Protein AF-A0A7J0DI92-F1 (afdb_monomer_lite)

Foldseek 3Di:
DDQDDQNQGQQPPPDPLADPQNVVQQDWDADPVAADPPRRDGTDGNWDSLCSVVRNLLSVLQPDDAQAEHDPPVVSVVVSVVSRRPPRDDGNYDYDDDPPPPQDDPPVNPDDPPDPPVPD

Organism: NCBI:txid165716

pLDDT: mean 81.95, std 13.29, range [32.34, 95.25]

Radius of gyration: 21.95 Å; chains: 1; bounding box: 39×49×62 Å

InterPro domains:
  IPR053223 Probable Methyltransferase [PTHR44067] (15-118)

Secondary structure (DSSP, 8-state):
--SEETTEEPP-TTSTT--HHHHHHTS-EE-TT-S-TTT---EE-SS-GGGGGGHHHHHHHT---TTSBPP--HHHHHHHHHTT-PSPPPPSSBPP----TTPPPTTTTSPPP--STT--

Structure (mmCIF, N/CA/C/O backbone):
data_AF-A0A7J0DI92-F1
#
_entry.id   AF-A0A7J0DI92-F1
#
loop_
_atom_site.group_PDB
_atom_site.id
_atom_site.type_symbol
_atom_site.label_atom_id
_atom_site.label_alt_id
_atom_site.label_comp_id
_atom_site.label_asym_id
_atom_site.label_entity_id
_atom_site.label_seq_id
_atom_site.pdbx_PDB_ins_code
_atom_site.Cartn_x
_atom_site.Cartn_y
_atom_site.Cartn_z
_atom_site.occupancy
_atom_site.B_iso_or_equiv
_atom_site.auth_seq_id
_atom_site.auth_comp_id
_atom_site.auth_asym_id
_atom_site.auth_atom_id
_atom_site.pdbx_PDB_model_num
ATOM 1 N N . MET A 1 1 ? -3.535 -3.967 24.452 1.00 32.34 1 MET A N 1
ATOM 2 C CA . MET A 1 1 ? -2.849 -2.684 24.680 1.00 32.34 1 MET A CA 1
ATOM 3 C C . MET A 1 1 ? -3.685 -1.666 23.920 1.00 32.34 1 MET A C 1
ATOM 5 O O . MET A 1 1 ? -3.865 -1.881 22.735 1.00 32.34 1 MET A O 1
ATOM 9 N N . GLU A 1 2 ? -4.372 -0.804 24.679 1.00 39.88 2 GLU A N 1
ATOM 10 C CA . GLU A 1 2 ? -5.450 0.161 24.343 1.00 39.88 2 GLU A CA 1
ATOM 11 C C . GLU A 1 2 ? -6.426 -0.175 23.198 1.00 39.88 2 GLU A C 1
ATOM 13 O O . GLU A 1 2 ? -6.125 -0.054 22.018 1.00 39.88 2 GLU A O 1
ATOM 18 N N . LYS A 1 3 ? -7.641 -0.590 23.593 1.00 51.28 3 LYS A N 1
ATOM 19 C CA . LYS A 1 3 ? -8.752 -0.964 22.700 1.00 51.28 3 LYS A CA 1
ATOM 20 C C . LYS A 1 3 ? -9.684 0.197 22.336 1.00 51.28 3 LYS A C 1
ATOM 22 O O . LYS A 1 3 ? -10.513 0.031 21.455 1.00 51.28 3 LYS A O 1
ATOM 27 N N . GLU A 1 4 ? -9.555 1.347 22.988 1.00 51.31 4 GLU A N 1
ATOM 28 C CA . GLU A 1 4 ? -10.430 2.498 22.772 1.00 51.31 4 GLU A CA 1
ATOM 29 C C . GLU A 1 4 ? -9.623 3.780 22.967 1.00 51.31 4 GLU A C 1
ATOM 31 O O . GLU A 1 4 ? -9.361 4.203 24.091 1.00 51.31 4 GLU A O 1
ATOM 36 N N . LEU A 1 5 ? -9.238 4.422 21.866 1.00 52.72 5 LEU A N 1
ATOM 37 C CA . LEU A 1 5 ? -8.890 5.836 21.902 1.00 52.72 5 LEU A CA 1
ATOM 38 C C . LEU A 1 5 ? -10.196 6.606 21.708 1.00 52.72 5 LEU A C 1
ATOM 40 O O . LEU A 1 5 ? -10.654 6.811 20.586 1.00 52.72 5 LEU A O 1
ATOM 44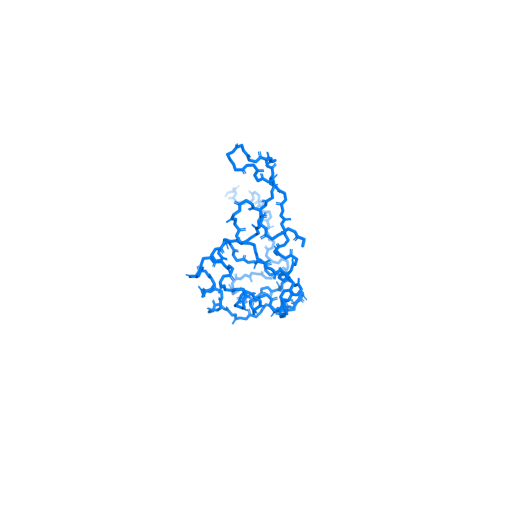 N N . LEU A 1 6 ? -10.815 6.990 22.827 1.00 51.12 6 LEU A N 1
ATOM 45 C CA . LEU A 1 6 ? -11.901 7.976 22.869 1.00 51.12 6 LEU A CA 1
ATOM 46 C C . LEU A 1 6 ? -13.139 7.616 22.017 1.00 51.12 6 LEU A C 1
ATOM 48 O O . LEU A 1 6 ? -13.746 8.487 21.400 1.00 51.12 6 LEU A O 1
ATOM 52 N N . GLY A 1 7 ? -13.530 6.336 22.002 1.00 50.31 7 GLY A N 1
ATOM 53 C CA . GLY A 1 7 ? -14.787 5.875 21.392 1.00 50.31 7 GLY A CA 1
ATOM 54 C C . GLY A 1 7 ? -14.729 5.555 19.896 1.00 50.31 7 GLY A C 1
ATOM 55 O O . GLY A 1 7 ? -15.760 5.241 19.305 1.00 50.31 7 GLY A O 1
ATOM 56 N N . PHE A 1 8 ? -13.546 5.598 19.280 1.00 54.25 8 PHE A N 1
ATOM 57 C CA . PHE A 1 8 ? -13.343 5.080 17.928 1.00 54.25 8 PHE A CA 1
ATOM 58 C C . PHE A 1 8 ? -12.780 3.657 17.996 1.00 54.25 8 PHE A C 1
ATOM 60 O O . PHE A 1 8 ? -11.693 3.441 18.536 1.00 54.25 8 PHE A O 1
ATOM 67 N N . GLU A 1 9 ? -13.516 2.687 17.443 1.00 59.00 9 GLU A N 1
ATOM 68 C CA . GLU A 1 9 ? -13.027 1.312 17.281 1.00 59.00 9 GLU A CA 1
ATOM 69 C C . GLU A 1 9 ? -11.790 1.314 16.367 1.00 59.00 9 GLU A C 1
ATOM 71 O O . GLU A 1 9 ? -11.836 1.780 15.226 1.0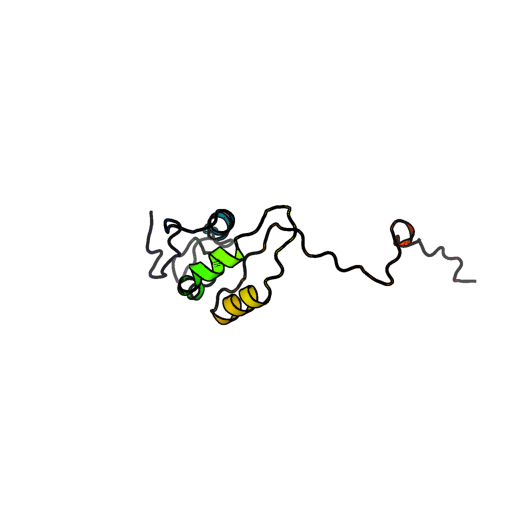0 59.00 9 GLU A O 1
ATOM 76 N N . SER A 1 10 ? -10.655 0.848 16.884 1.00 66.06 10 SER A N 1
ATOM 77 C CA . SER A 1 10 ? -9.425 0.682 16.113 1.00 66.06 10 SER A CA 1
ATOM 78 C C . SER A 1 10 ? -9.329 -0.744 15.570 1.00 66.06 10 SER A C 1
ATOM 8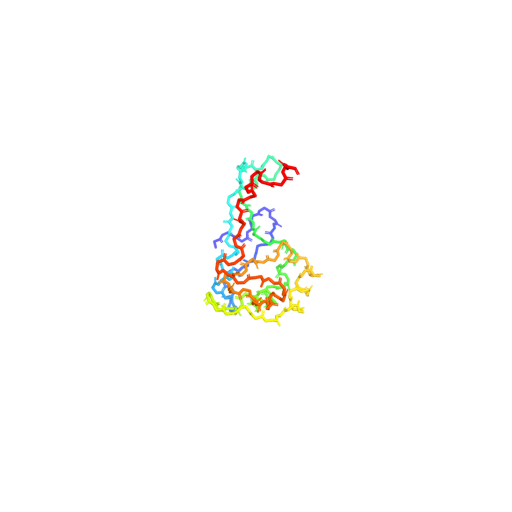0 O O . SER A 1 10 ? -9.850 -1.700 16.147 1.00 66.06 10 SER A O 1
ATOM 82 N N . ILE A 1 11 ? -8.652 -0.912 14.432 1.00 70.81 11 ILE A N 1
ATOM 83 C CA . ILE A 1 11 ? -8.456 -2.238 13.838 1.00 70.81 11 ILE A CA 1
ATOM 84 C C . ILE A 1 11 ? -7.560 -3.068 14.767 1.00 70.81 11 ILE A C 1
ATOM 86 O O . ILE A 1 11 ? -6.386 -2.750 14.951 1.00 70.81 11 ILE A O 1
ATOM 90 N N . ASP A 1 12 ? -8.091 -4.165 15.314 1.00 73.81 12 ASP A N 1
ATOM 91 C CA . ASP A 1 12 ? -7.315 -5.069 16.169 1.00 73.81 12 ASP A CA 1
ATOM 92 C C . ASP A 1 12 ? -6.237 -5.815 15.363 1.00 73.81 12 ASP A C 1
ATOM 94 O O . ASP A 1 12 ? -6.508 -6.788 14.652 1.00 73.81 12 ASP A O 1
ATOM 98 N N . LEU A 1 13 ? -4.987 -5.371 15.514 1.00 72.50 13 LEU A N 1
ATOM 99 C CA . LEU A 1 13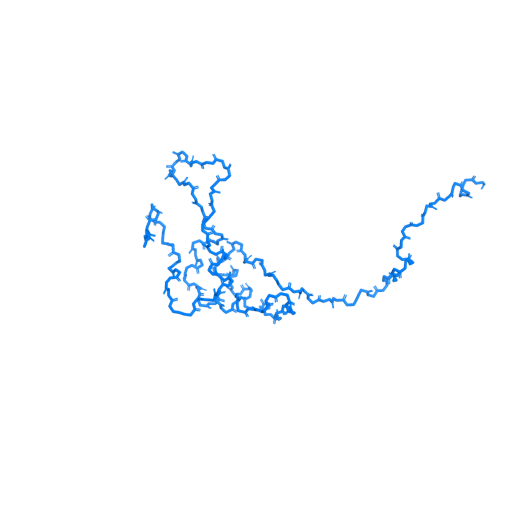 ? -3.798 -5.935 14.864 1.00 72.50 13 LEU A CA 1
ATOM 100 C C . LEU A 1 13 ? -3.422 -7.343 15.361 1.00 72.50 13 LEU A C 1
ATOM 102 O O . LEU A 1 13 ? -2.543 -7.991 14.778 1.00 72.50 13 LEU A O 1
ATOM 106 N N . SER A 1 14 ? -4.081 -7.820 16.420 1.00 73.75 14 SER A N 1
ATOM 107 C CA . SER A 1 14 ? -3.875 -9.147 17.012 1.00 73.75 14 SER A CA 1
ATOM 108 C C . SER A 1 14 ? -4.673 -10.241 16.297 1.00 73.75 14 SER A C 1
ATOM 110 O O . SER A 1 14 ? -4.465 -11.424 16.576 1.00 73.75 14 SER A O 1
ATOM 112 N N . ARG A 1 15 ? -5.585 -9.874 15.383 1.00 76.19 15 ARG A N 1
ATOM 113 C CA . ARG A 1 15 ? -6.411 -10.841 14.649 1.00 76.19 15 ARG A CA 1
ATOM 114 C C . ARG A 1 15 ? -5.532 -11.804 13.828 1.00 76.19 15 ARG A C 1
ATOM 116 O O . ARG A 1 15 ? -4.581 -11.367 13.166 1.00 76.19 15 ARG A O 1
ATOM 123 N N . PRO A 1 16 ? -5.844 -13.114 13.826 1.00 69.69 16 PRO A N 1
ATOM 124 C CA . PRO A 1 16 ? -5.194 -14.052 12.918 1.00 69.69 16 PRO A CA 1
ATOM 125 C C . PRO A 1 16 ? -5.518 -13.649 11.467 1.00 69.69 16 PRO A C 1
ATOM 127 O O . PRO A 1 16 ? -6.633 -13.221 11.192 1.00 69.69 16 PRO A O 1
ATOM 130 N N . ASN A 1 17 ? -4.551 -13.787 10.550 1.00 75.06 17 ASN A N 1
ATOM 131 C CA . ASN A 1 17 ? -4.599 -13.405 9.118 1.00 75.06 17 ASN A CA 1
ATOM 132 C C . ASN A 1 17 ? -4.214 -11.963 8.728 1.00 75.06 17 ASN A C 1
ATOM 134 O O . ASN A 1 17 ? -4.253 -11.638 7.541 1.00 75.06 17 ASN A O 1
ATOM 138 N N . ILE A 1 18 ? -3.751 -11.114 9.651 1.00 84.38 18 ILE A N 1
ATOM 139 C CA . ILE A 1 18 ? -3.227 -9.790 9.268 1.00 84.38 18 ILE A CA 1
ATOM 140 C C . ILE A 1 18 ? -1.797 -9.911 8.718 1.00 84.38 18 ILE A C 1
ATOM 142 O O . ILE A 1 18 ? -0.865 -10.304 9.428 1.00 84.38 18 ILE A O 1
ATOM 146 N N . VAL A 1 19 ? -1.622 -9.523 7.452 1.00 90.81 19 VAL A N 1
ATOM 147 C CA . VAL A 1 19 ? -0.328 -9.498 6.750 1.00 90.81 19 VAL A CA 1
ATOM 148 C C . VAL A 1 19 ? 0.625 -8.443 7.322 1.00 90.81 19 VAL A C 1
ATOM 150 O O . VAL A 1 19 ? 0.206 -7.388 7.793 1.00 90.81 19 VAL A O 1
ATOM 153 N N . ASN A 1 20 ? 1.935 -8.701 7.255 1.00 90.31 20 ASN A N 1
ATOM 154 C CA . ASN A 1 20 ? 2.945 -7.841 7.882 1.00 90.31 20 ASN A CA 1
ATOM 155 C C . ASN A 1 20 ? 2.946 -6.399 7.342 1.00 90.31 20 ASN A C 1
ATOM 157 O O . ASN A 1 20 ? 3.015 -5.452 8.118 1.00 90.31 20 ASN A O 1
ATOM 161 N N . GLU A 1 21 ? 2.812 -6.222 6.024 1.00 91.81 21 GLU A N 1
ATOM 162 C CA . GLU A 1 21 ? 2.742 -4.888 5.406 1.00 91.81 21 GLU A CA 1
ATOM 163 C C . GLU A 1 21 ? 1.524 -4.089 5.893 1.00 91.81 21 GLU A C 1
ATOM 165 O O . GLU A 1 21 ? 1.607 -2.872 6.041 1.00 91.81 21 GLU A O 1
ATOM 170 N N . LEU A 1 22 ? 0.412 -4.765 6.209 1.00 89.94 22 LEU A N 1
ATOM 171 C CA . LEU A 1 22 ? -0.764 -4.109 6.771 1.00 89.94 22 LEU A CA 1
ATOM 172 C C . LEU A 1 22 ? -0.526 -3.656 8.216 1.00 89.94 22 LEU A C 1
ATOM 174 O O . LEU A 1 22 ? -0.934 -2.557 8.572 1.00 89.94 22 LEU A O 1
ATOM 178 N N . LYS A 1 23 ? 0.170 -4.457 9.034 1.00 88.38 23 LYS A N 1
ATOM 179 C CA . LYS A 1 23 ? 0.516 -4.075 10.417 1.00 88.38 23 LYS A CA 1
ATOM 180 C C . LYS A 1 23 ? 1.367 -2.811 10.465 1.00 88.38 23 LYS A C 1
ATOM 182 O O . LYS A 1 23 ? 1.106 -1.941 11.284 1.00 88.38 23 LYS A O 1
ATOM 187 N N . ILE A 1 24 ? 2.355 -2.714 9.573 1.00 88.25 24 ILE A N 1
ATOM 188 C CA . ILE A 1 24 ? 3.222 -1.533 9.460 1.00 88.25 24 ILE A CA 1
ATOM 189 C C . ILE A 1 24 ? 2.396 -0.312 9.051 1.00 88.25 24 ILE A C 1
ATOM 191 O O . ILE A 1 24 ? 2.559 0.764 9.613 1.00 88.25 24 ILE A O 1
ATOM 195 N N . PHE A 1 25 ? 1.495 -0.478 8.083 1.00 88.12 25 PHE A N 1
ATOM 196 C CA . PHE A 1 25 ? 0.679 0.625 7.595 1.00 88.12 25 PHE A CA 1
ATOM 197 C C . PHE A 1 25 ? -0.348 1.122 8.622 1.00 88.12 25 PHE A C 1
ATOM 199 O O . PHE A 1 25 ? -0.561 2.321 8.737 1.00 88.12 25 PHE A O 1
ATOM 206 N N . LEU A 1 26 ? -0.986 0.216 9.366 1.00 84.56 26 LEU A N 1
ATOM 207 C CA . LEU A 1 26 ? -1.981 0.563 10.385 1.00 84.56 26 LEU A CA 1
ATOM 208 C C . LEU A 1 26 ? -1.369 1.086 11.690 1.00 84.56 26 LEU A C 1
ATOM 210 O O . LEU A 1 26 ? -2.109 1.379 12.625 1.00 84.56 26 LEU A O 1
ATOM 214 N N . GLN A 1 27 ? -0.043 1.192 11.776 1.00 83.62 27 GLN A N 1
ATOM 215 C CA . GLN A 1 27 ? 0.604 1.798 12.927 1.00 83.62 27 GLN A CA 1
ATOM 216 C C . GLN A 1 27 ? 0.137 3.252 13.073 1.00 83.62 27 GLN A C 1
ATOM 218 O O . GLN A 1 27 ? 0.160 4.029 12.118 1.00 83.62 27 GLN A O 1
ATOM 223 N N . ASN A 1 28 ? -0.293 3.626 14.276 1.00 82.25 28 ASN A N 1
ATOM 224 C CA . ASN A 1 28 ? -0.719 4.990 14.545 1.00 82.25 28 ASN A CA 1
ATOM 225 C C . ASN A 1 28 ? 0.456 5.959 14.405 1.00 82.25 28 ASN A C 1
ATOM 227 O O . ASN A 1 28 ? 1.582 5.674 14.824 1.00 82.25 28 ASN A O 1
ATOM 231 N N . HIS A 1 29 ? 0.171 7.121 13.829 1.00 83.31 29 HIS A N 1
ATOM 232 C CA . HIS A 1 29 ? 1.138 8.198 13.675 1.00 83.31 29 HIS A CA 1
ATOM 233 C C . HIS A 1 29 ? 0.739 9.369 14.566 1.00 83.31 29 HIS A C 1
ATOM 235 O O . HIS A 1 29 ? -0.443 9.692 14.689 1.00 83.31 29 HIS A O 1
ATOM 241 N N . GLN A 1 30 ? 1.731 10.018 15.175 1.00 87.62 30 GLN A N 1
ATOM 242 C CA . GLN A 1 30 ? 1.497 11.231 15.952 1.00 87.62 30 GLN A CA 1
ATOM 243 C C . GLN A 1 30 ? 0.984 12.349 15.048 1.00 87.62 30 GLN A C 1
ATOM 245 O O . GLN A 1 30 ? 1.429 12.504 13.906 1.00 87.62 30 GLN A O 1
ATOM 250 N N . LEU A 1 31 ? 0.056 13.144 15.572 1.00 86.31 31 LEU A N 1
ATOM 251 C CA . LEU A 1 31 ? -0.472 14.289 14.853 1.00 86.31 31 LEU A CA 1
ATOM 252 C C . LEU A 1 31 ? 0.631 15.341 14.659 1.00 86.31 31 LEU A C 1
ATOM 254 O O . LEU A 1 31 ? 1.294 15.718 15.628 1.00 86.31 31 LEU A O 1
ATOM 258 N N . PRO A 1 32 ? 0.804 15.876 13.437 1.00 87.00 32 PRO A N 1
ATOM 259 C CA . PRO A 1 32 ? 1.878 16.824 13.140 1.00 87.00 32 PRO A CA 1
ATOM 260 C C . PRO A 1 32 ? 1.748 18.144 13.912 1.00 87.00 32 PRO A C 1
ATOM 262 O O . PRO A 1 32 ? 2.741 18.835 14.112 1.00 87.00 32 PRO A O 1
ATOM 265 N N . LEU A 1 33 ? 0.535 18.491 14.351 1.00 89.12 33 LEU A N 1
ATOM 266 C CA . LEU A 1 33 ? 0.238 19.706 15.114 1.00 89.12 33 LEU A CA 1
ATOM 267 C C . LEU A 1 33 ? 0.110 19.451 16.627 1.00 89.12 33 LEU A C 1
ATOM 269 O O . LEU A 1 33 ? -0.249 20.360 17.372 1.00 89.12 33 LEU A O 1
ATOM 273 N N . GLY A 1 34 ? 0.405 18.235 17.095 1.00 87.31 34 GLY A N 1
ATOM 274 C CA . GLY A 1 34 ? 0.240 17.853 18.494 1.00 87.31 34 GLY A CA 1
ATOM 275 C C . GLY A 1 34 ? -1.208 17.528 18.867 1.00 87.31 34 GLY A C 1
ATOM 276 O O . GLY A 1 34 ? -1.997 17.079 18.039 1.00 87.31 34 GLY A O 1
ATOM 277 N N . ARG A 1 35 ? -1.536 17.695 20.152 1.00 87.81 35 ARG A N 1
ATOM 278 C CA . ARG A 1 35 ? -2.827 17.294 20.721 1.00 87.81 35 ARG A CA 1
ATOM 279 C C . ARG A 1 35 ? -3.962 18.171 20.195 1.00 87.81 35 ARG A C 1
ATOM 281 O O . ARG A 1 35 ? -3.905 19.391 20.329 1.00 87.81 35 ARG A O 1
ATOM 288 N N . ASP A 1 36 ? -5.009 17.543 19.676 1.00 84.38 36 ASP A N 1
ATOM 289 C CA . ASP A 1 36 ? -6.225 18.246 19.270 1.00 84.38 36 ASP A CA 1
ATOM 290 C C . ASP A 1 36 ? -6.959 18.843 20.484 1.00 84.38 36 ASP A C 1
ATOM 292 O O . ASP A 1 36 ? -7.079 18.199 21.529 1.00 84.38 36 ASP A O 1
ATOM 296 N N . SER A 1 37 ? -7.460 20.073 20.361 1.00 86.88 37 SER A N 1
ATOM 297 C CA . SER A 1 37 ? -8.105 20.795 21.468 1.00 86.88 37 SER A CA 1
ATOM 298 C C . SER A 1 37 ? -9.549 20.364 21.718 1.00 86.88 37 SER A C 1
ATOM 300 O O . SER A 1 37 ? -10.032 20.515 22.839 1.00 86.88 37 SER A O 1
ATOM 302 N N . GLN A 1 38 ? -10.230 19.833 20.699 1.00 84.94 38 GLN A N 1
ATOM 303 C CA . GLN A 1 38 ? -11.628 19.408 20.794 1.00 84.94 38 GLN A CA 1
ATOM 304 C C . GLN A 1 38 ? -11.732 17.992 21.358 1.00 84.94 38 GLN A C 1
ATOM 306 O O . GLN A 1 38 ? -12.477 17.741 22.304 1.00 84.94 38 GLN A O 1
ATOM 311 N N . ASN A 1 39 ? -10.949 17.078 20.793 1.00 80.25 39 ASN A N 1
ATOM 312 C CA . ASN A 1 39 ? -11.087 15.650 21.040 1.00 80.25 39 ASN A CA 1
ATOM 313 C C . ASN A 1 39 ? -9.981 15.148 21.975 1.00 80.25 39 ASN A C 1
ATOM 315 O O . ASN A 1 39 ? -10.090 14.067 22.539 1.00 80.25 39 ASN A O 1
ATOM 319 N N . GLY A 1 40 ? -8.886 15.896 22.132 1.00 83.06 40 GLY A N 1
ATOM 320 C CA . GLY A 1 40 ? -7.748 15.484 22.947 1.00 83.06 40 GLY A CA 1
ATOM 321 C C . GLY A 1 40 ? -6.879 14.387 22.327 1.00 83.06 40 GLY A C 1
ATOM 322 O O . GLY A 1 40 ? -5.967 13.928 23.016 1.00 83.06 40 GLY A O 1
ATOM 323 N N . ILE A 1 41 ? -7.139 13.983 21.075 1.00 81.25 41 ILE A N 1
ATOM 324 C CA . ILE A 1 41 ? -6.368 12.970 20.339 1.00 81.25 41 ILE A CA 1
ATOM 325 C C . ILE A 1 41 ? -4.946 13.462 20.055 1.00 81.25 41 ILE A C 1
ATOM 327 O O . ILE A 1 41 ? -4.727 14.638 19.766 1.00 81.25 41 ILE A O 1
ATOM 331 N N . THR A 1 42 ? -3.975 12.558 20.138 1.00 84.62 42 THR A N 1
ATOM 332 C CA . THR A 1 42 ? -2.552 12.831 19.857 1.00 84.62 42 THR A CA 1
ATOM 333 C C . THR A 1 42 ? -2.020 12.036 18.674 1.00 84.62 42 THR A C 1
ATOM 335 O O . THR A 1 42 ? -0.944 12.334 18.159 1.00 84.62 42 THR A O 1
ATOM 338 N N . GLU A 1 43 ? -2.764 11.026 18.242 1.00 84.06 43 GLU A N 1
ATOM 339 C CA . GLU A 1 43 ? -2.389 10.097 17.190 1.00 84.06 43 GLU A CA 1
ATOM 340 C C . GLU A 1 43 ? -3.591 9.782 16.300 1.00 84.06 43 GLU A C 1
ATOM 342 O O . GLU A 1 43 ? -4.742 9.897 16.728 1.00 84.06 43 GLU A O 1
ATOM 347 N N . MET A 1 44 ? -3.320 9.404 15.054 1.00 78.75 44 MET A N 1
ATOM 348 C CA . MET A 1 44 ? -4.350 9.023 14.096 1.00 78.75 44 MET A CA 1
ATOM 349 C C . MET A 1 44 ? -3.905 7.818 13.266 1.00 78.75 44 MET A C 1
ATOM 351 O O . MET A 1 44 ? -2.724 7.660 12.940 1.00 78.75 44 MET A O 1
ATOM 355 N N . GLY A 1 45 ? -4.872 6.959 12.942 1.00 78.94 45 GLY A N 1
ATOM 356 C CA . GLY A 1 45 ? -4.677 5.825 12.047 1.00 78.94 45 GLY A CA 1
ATOM 357 C C . GLY A 1 45 ? -4.582 6.258 10.583 1.00 78.94 45 GLY A C 1
ATOM 358 O O . GLY A 1 45 ? -5.075 7.315 10.190 1.00 78.94 45 GLY A O 1
ATOM 359 N N . SER A 1 46 ? -3.952 5.425 9.756 1.00 81.06 46 SER A N 1
ATOM 360 C CA . SER A 1 46 ? -3.695 5.733 8.341 1.00 81.06 46 SER A CA 1
ATOM 361 C C . SER A 1 46 ? -4.853 5.404 7.383 1.00 81.06 46 SER A C 1
ATOM 363 O O . SER A 1 46 ? -4.749 5.702 6.196 1.00 81.06 46 SER A O 1
ATOM 365 N N . VAL A 1 47 ? -5.950 4.812 7.873 1.00 84.00 47 VAL A N 1
ATOM 366 C CA . VAL A 1 47 ? -7.188 4.541 7.113 1.00 84.00 47 VAL A CA 1
ATOM 367 C C . VAL A 1 47 ? -8.408 5.123 7.815 1.00 84.00 47 VAL A C 1
ATOM 369 O O . VAL A 1 47 ? -8.427 5.260 9.038 1.00 84.00 47 VAL A O 1
ATOM 372 N N . GLY A 1 48 ? -9.458 5.403 7.040 1.00 81.06 48 GLY A N 1
ATOM 373 C CA . GLY A 1 48 ? -10.765 5.763 7.576 1.00 81.06 48 GLY A CA 1
ATOM 374 C C . GLY A 1 48 ? -11.381 4.671 8.462 1.00 81.06 48 GLY A C 1
ATOM 375 O O . GLY A 1 48 ? -11.238 3.475 8.205 1.00 81.06 48 GLY A O 1
ATOM 376 N N . HIS A 1 49 ? -12.132 5.099 9.480 1.00 80.81 49 HIS A N 1
ATOM 377 C CA . HIS A 1 49 ? -12.786 4.230 10.473 1.00 80.81 49 HIS A CA 1
ATOM 378 C C . HIS A 1 49 ? -13.723 3.186 9.846 1.00 80.81 49 HIS A C 1
ATOM 380 O O . HIS A 1 49 ? -13.724 2.020 10.227 1.00 80.81 49 HIS A O 1
ATOM 386 N N . SER A 1 50 ? -14.434 3.564 8.777 1.00 83.94 50 SER A N 1
ATOM 387 C CA . SER A 1 50 ? -15.320 2.654 8.031 1.00 83.94 50 SER A CA 1
ATOM 388 C C . SER A 1 50 ? -14.604 1.410 7.487 1.00 83.94 50 SER A C 1
ATOM 390 O O . SER A 1 50 ? -15.246 0.385 7.236 1.00 83.94 50 SER A O 1
ATOM 392 N N . CYS A 1 51 ? -13.276 1.465 7.350 1.00 86.50 51 CYS A N 1
ATOM 393 C CA . CYS A 1 51 ? -12.483 0.350 6.862 1.00 86.50 51 CYS A CA 1
ATOM 394 C C . CYS A 1 51 ? -12.392 -0.832 7.831 1.00 86.50 51 CYS A C 1
ATOM 396 O O . CYS A 1 51 ? -12.081 -1.944 7.402 1.00 86.50 51 CYS A O 1
ATOM 398 N N . GLU A 1 52 ? -12.706 -0.642 9.112 1.00 84.62 52 GLU A N 1
ATOM 399 C CA . GLU A 1 52 ? -12.654 -1.710 10.113 1.00 84.62 52 GLU A CA 1
ATOM 400 C C . GLU A 1 52 ? -13.523 -2.924 9.728 1.00 84.62 52 GLU A C 1
ATOM 402 O O . GLU A 1 52 ? -13.143 -4.083 9.915 1.00 84.62 52 GLU A O 1
ATOM 407 N N . LYS A 1 53 ? -14.658 -2.671 9.069 1.00 86.31 53 LYS A N 1
ATOM 408 C CA . LYS A 1 53 ? -15.572 -3.715 8.573 1.00 86.31 53 LYS A CA 1
ATOM 409 C C . LYS A 1 53 ? -15.056 -4.445 7.329 1.00 86.31 53 LYS A C 1
ATOM 411 O O . LYS A 1 53 ? -15.681 -5.396 6.871 1.00 86.31 53 LYS A O 1
ATOM 416 N N . SER A 1 54 ? -13.949 -3.983 6.752 1.00 90.00 54 SER A N 1
ATOM 417 C CA . SER A 1 54 ? -13.367 -4.484 5.501 1.00 90.00 54 SER A CA 1
ATOM 418 C C . SER A 1 54 ? -11.906 -4.921 5.668 1.00 90.00 54 SER A C 1
ATOM 420 O O . SER A 1 54 ? -11.171 -5.004 4.683 1.00 90.00 54 SER A O 1
ATOM 422 N N . VAL A 1 55 ? -11.482 -5.234 6.898 1.00 88.25 55 VAL A N 1
ATOM 423 C CA . VAL A 1 55 ? -10.098 -5.627 7.230 1.00 88.25 55 VAL A CA 1
ATOM 424 C C . VAL A 1 55 ? -9.634 -6.869 6.465 1.00 88.25 55 VAL A C 1
ATOM 426 O O . VAL A 1 55 ? -8.465 -6.944 6.092 1.00 88.25 55 VAL A O 1
ATOM 429 N N . ASP A 1 56 ? -10.527 -7.811 6.155 1.00 90.44 56 ASP A N 1
ATOM 430 C CA . ASP A 1 56 ? -10.183 -9.000 5.363 1.00 90.44 56 ASP A CA 1
ATOM 431 C C . ASP A 1 56 ? -9.800 -8.630 3.922 1.00 90.44 56 ASP A C 1
ATOM 433 O O . ASP A 1 56 ? -8.773 -9.070 3.402 1.00 90.44 56 ASP A O 1
ATOM 437 N N . LEU A 1 57 ? -10.587 -7.748 3.292 1.00 92.44 57 LEU A N 1
ATOM 438 C CA . LEU A 1 57 ? -10.300 -7.219 1.955 1.00 92.44 57 LEU A CA 1
ATOM 439 C C . LEU A 1 57 ? -9.024 -6.373 1.963 1.00 92.44 57 LEU A C 1
ATOM 441 O O . LEU A 1 57 ? -8.235 -6.435 1.022 1.00 92.44 57 LEU A O 1
ATOM 445 N N . LEU A 1 58 ? -8.802 -5.605 3.032 1.00 91.38 58 LEU A N 1
ATOM 446 C CA . LEU A 1 58 ? -7.599 -4.797 3.199 1.00 91.38 58 LEU A CA 1
ATOM 447 C C . LEU A 1 58 ? -6.357 -5.683 3.376 1.00 91.38 58 LEU A C 1
ATOM 449 O O . LEU A 1 58 ? -5.311 -5.402 2.794 1.00 91.38 58 LEU A O 1
ATOM 453 N N . SER A 1 59 ? -6.482 -6.788 4.114 1.00 91.94 59 SER A N 1
ATOM 454 C CA . SER A 1 59 ? -5.423 -7.791 4.280 1.00 91.94 59 SER A CA 1
ATOM 455 C C . SER A 1 59 ? -5.104 -8.480 2.958 1.00 91.94 59 SER A C 1
ATOM 457 O O . SER A 1 59 ? -3.931 -8.646 2.626 1.00 91.94 59 SER A O 1
ATOM 459 N N . GLN A 1 60 ? -6.125 -8.802 2.160 1.00 93.25 60 GLN A N 1
ATOM 460 C CA . GLN A 1 60 ? -5.941 -9.321 0.805 1.00 93.25 60 GLN A CA 1
ATOM 461 C C . GLN A 1 60 ? -5.237 -8.299 -0.100 1.00 93.25 60 GLN A C 1
ATOM 463 O O . GLN A 1 60 ? -4.305 -8.655 -0.816 1.00 93.25 60 GLN A O 1
ATOM 468 N N . TYR A 1 61 ? -5.626 -7.024 -0.026 1.00 94.00 61 TYR A N 1
ATOM 469 C CA . TYR A 1 61 ? -5.003 -5.946 -0.794 1.00 94.00 61 TYR A CA 1
ATOM 470 C C . TYR A 1 61 ? -3.550 -5.703 -0.363 1.00 94.00 61 TYR A C 1
ATOM 472 O O . TYR A 1 61 ? -2.700 -5.359 -1.179 1.00 94.00 61 TYR A O 1
ATOM 480 N N . MET A 1 62 ? -3.218 -5.898 0.907 1.00 93.62 62 MET A N 1
ATOM 481 C CA . MET A 1 62 ? -1.848 -5.739 1.401 1.00 93.62 62 MET A CA 1
ATOM 482 C C . MET A 1 62 ? -1.003 -7.011 1.288 1.00 93.62 62 MET A C 1
ATOM 484 O O . MET A 1 62 ? 0.163 -7.011 1.683 1.00 93.62 62 MET A O 1
ATOM 488 N N . ASN A 1 63 ? -1.545 -8.082 0.705 1.00 93.75 63 ASN A N 1
ATOM 489 C CA . ASN A 1 63 ? -0.808 -9.307 0.429 1.00 93.75 63 ASN A CA 1
ATOM 490 C C . ASN A 1 63 ? -0.039 -9.198 -0.899 1.00 93.75 63 ASN A C 1
ATOM 492 O O . ASN A 1 63 ? -0.466 -9.699 -1.939 1.00 93.75 63 ASN A O 1
ATOM 496 N N . TYR A 1 64 ? 1.103 -8.512 -0.869 1.00 93.62 64 TYR A N 1
ATOM 497 C CA . TYR A 1 64 ? 1.992 -8.359 -2.020 1.00 93.62 64 TYR A CA 1
ATOM 498 C C . TYR A 1 64 ? 3.454 -8.598 -1.631 1.00 93.62 64 TYR A C 1
ATOM 500 O O . TYR A 1 64 ? 3.836 -8.554 -0.461 1.00 93.62 64 TYR A O 1
ATOM 508 N N . ARG A 1 65 ? 4.307 -8.816 -2.637 1.00 94.56 65 ARG A N 1
ATOM 509 C CA . ARG A 1 65 ? 5.754 -8.935 -2.436 1.00 94.56 65 ARG A CA 1
ATOM 510 C C . ARG A 1 65 ? 6.423 -7.562 -2.513 1.00 94.56 65 ARG A C 1
ATOM 512 O O . ARG A 1 65 ? 6.378 -6.902 -3.552 1.00 94.56 65 ARG A O 1
ATOM 519 N N . VAL A 1 66 ? 7.088 -7.157 -1.434 1.00 94.62 66 VAL A N 1
ATOM 520 C CA . VAL A 1 66 ? 7.932 -5.950 -1.401 1.00 94.62 66 VAL A CA 1
ATOM 521 C C . VAL A 1 66 ? 9.040 -6.066 -2.448 1.00 94.62 66 VAL A C 1
ATOM 523 O O . VAL A 1 66 ? 9.639 -7.135 -2.591 1.00 94.62 66 VAL A O 1
ATOM 526 N N . ASN A 1 67 ? 9.305 -4.985 -3.188 1.00 94.00 67 ASN A N 1
ATOM 527 C CA . ASN A 1 67 ? 10.258 -4.964 -4.309 1.00 94.00 67 ASN A CA 1
ATOM 528 C C . ASN A 1 67 ? 9.962 -6.017 -5.403 1.00 94.00 67 ASN A C 1
ATOM 530 O O . ASN A 1 67 ? 10.845 -6.393 -6.170 1.00 94.00 67 ASN A O 1
ATOM 534 N N . GLY A 1 68 ? 8.732 -6.533 -5.465 1.00 93.19 68 GLY A N 1
ATOM 535 C CA . GLY A 1 68 ? 8.230 -7.350 -6.567 1.00 93.19 68 GLY A CA 1
ATOM 536 C C . GLY A 1 68 ? 7.304 -6.544 -7.481 1.00 93.19 68 GLY A C 1
ATOM 537 O O . GLY A 1 68 ? 7.030 -5.378 -7.194 1.00 93.19 68 GLY A O 1
ATOM 538 N N . PRO A 1 69 ? 6.793 -7.138 -8.570 1.00 93.12 69 PRO A N 1
ATOM 539 C CA . PRO A 1 69 ? 5.722 -6.524 -9.348 1.00 93.12 69 PRO A CA 1
ATOM 540 C C . PRO A 1 69 ? 4.451 -6.400 -8.498 1.00 93.12 69 PRO A C 1
ATOM 542 O O . PRO A 1 69 ? 4.099 -7.323 -7.758 1.00 93.12 69 PRO A O 1
ATOM 545 N N . CYS A 1 70 ? 3.759 -5.266 -8.599 1.00 93.06 70 CYS A N 1
ATOM 546 C CA . CYS A 1 70 ? 2.457 -5.111 -7.959 1.00 93.06 70 CYS A CA 1
ATOM 547 C C . CYS A 1 70 ? 1.418 -6.047 -8.603 1.00 93.06 70 CYS A C 1
ATOM 549 O O . CYS A 1 70 ? 1.378 -6.134 -9.834 1.00 93.06 70 CYS A O 1
ATOM 551 N N . PRO A 1 71 ? 0.560 -6.708 -7.803 1.00 93.50 71 PRO A N 1
ATOM 552 C CA . PRO A 1 71 ? -0.611 -7.408 -8.320 1.00 93.50 71 PRO A CA 1
ATOM 553 C C . PRO A 1 71 ? -1.524 -6.459 -9.108 1.00 93.50 71 PRO A C 1
ATOM 555 O O . PRO A 1 71 ? -1.621 -5.276 -8.782 1.00 93.50 71 PRO A O 1
ATOM 558 N N . ASP A 1 72 ? -2.191 -6.987 -10.133 1.00 90.75 72 ASP A N 1
ATOM 559 C CA . ASP A 1 72 ? -3.182 -6.254 -10.928 1.00 90.75 72 ASP A CA 1
ATOM 560 C C . ASP A 1 72 ? -4.588 -6.508 -10.366 1.00 90.75 72 ASP A C 1
ATOM 562 O O . ASP A 1 72 ? -5.363 -7.316 -10.874 1.00 90.75 72 ASP A O 1
ATOM 566 N N . ASP A 1 73 ? -4.880 -5.887 -9.226 1.00 92.62 73 ASP A N 1
ATOM 567 C CA . ASP A 1 73 ? -6.100 -6.095 -8.443 1.00 92.62 73 ASP A CA 1
ATOM 568 C C . ASP A 1 73 ? -6.908 -4.800 -8.274 1.00 92.62 73 ASP A C 1
ATOM 570 O O . ASP A 1 73 ? -7.443 -4.489 -7.205 1.00 92.62 73 ASP A O 1
ATOM 574 N N . TRP A 1 74 ? -7.069 -4.069 -9.382 1.00 90.25 74 TRP A N 1
ATOM 575 C CA . TRP A 1 74 ? -7.887 -2.852 -9.464 1.00 90.25 74 TRP A CA 1
ATOM 576 C C . TRP A 1 74 ? -9.294 -3.029 -8.871 1.00 90.25 74 TRP A C 1
ATOM 578 O O . TRP A 1 74 ? -9.782 -2.180 -8.125 1.00 90.25 74 TRP A O 1
ATOM 588 N N . SER A 1 75 ? -9.945 -4.165 -9.138 1.00 94.94 75 SER A N 1
ATOM 589 C CA . SER A 1 75 ? -11.288 -4.442 -8.615 1.00 94.94 75 SER A CA 1
ATOM 590 C C . SER A 1 75 ? -11.335 -4.535 -7.088 1.00 94.94 75 SER A C 1
ATOM 592 O O . SER A 1 75 ? -12.359 -4.214 -6.486 1.00 94.94 75 SER A O 1
ATOM 594 N N . LEU A 1 76 ? -10.250 -4.995 -6.454 1.00 95.19 76 LEU A N 1
ATOM 595 C CA . LEU A 1 76 ? -10.156 -5.069 -4.997 1.00 95.19 76 LEU A CA 1
ATOM 596 C C . LEU A 1 76 ? -9.969 -3.668 -4.407 1.00 95.19 76 LEU A C 1
ATOM 598 O O . LEU A 1 76 ? -10.675 -3.308 -3.465 1.00 95.19 76 LEU A O 1
ATOM 602 N N . ALA A 1 77 ? -9.103 -2.859 -5.025 1.00 93.81 77 ALA A N 1
ATOM 603 C CA . ALA A 1 77 ? -8.913 -1.452 -4.676 1.00 93.81 77 ALA A CA 1
ATOM 604 C C . ALA A 1 77 ? -10.238 -0.671 -4.731 1.00 93.81 77 ALA A C 1
ATOM 606 O O . ALA A 1 77 ? -10.615 -0.003 -3.770 1.00 93.81 77 ALA A O 1
ATOM 607 N N . GLN A 1 78 ? -10.998 -0.824 -5.819 1.00 94.81 78 GLN A N 1
ATOM 608 C CA . GLN A 1 78 ? -12.283 -0.148 -5.992 1.00 94.81 78 GLN A CA 1
ATOM 609 C C . GLN A 1 78 ? -13.309 -0.563 -4.926 1.00 94.81 78 GLN A C 1
ATOM 611 O O . GLN A 1 78 ? -14.019 0.287 -4.393 1.00 94.81 78 GLN A O 1
ATOM 616 N N . LYS A 1 79 ? -13.383 -1.855 -4.573 1.00 95.25 79 LYS A N 1
ATOM 617 C CA . LYS A 1 79 ? -14.267 -2.326 -3.491 1.00 95.25 79 LYS A CA 1
ATOM 618 C C . LYS A 1 79 ? -13.908 -1.694 -2.149 1.00 95.25 79 LYS A C 1
ATOM 620 O O . LYS A 1 79 ? -14.813 -1.325 -1.412 1.00 95.25 79 LYS A O 1
ATOM 625 N N . LEU A 1 80 ? -12.619 -1.568 -1.839 1.00 94.44 80 LEU A N 1
ATOM 626 C CA . LEU A 1 80 ? -12.154 -0.935 -0.604 1.00 94.44 80 LEU A CA 1
ATOM 627 C C . LEU A 1 80 ? -12.527 0.551 -0.558 1.00 94.44 80 LEU A C 1
ATOM 629 O O . LEU A 1 80 ? -13.069 1.007 0.448 1.00 94.44 80 LEU A O 1
ATOM 633 N N . ILE A 1 81 ? -12.325 1.280 -1.658 1.00 92.81 81 ILE A N 1
ATOM 634 C CA . ILE A 1 81 ? -12.734 2.689 -1.780 1.00 92.81 81 ILE A CA 1
ATOM 635 C C . ILE A 1 81 ? -14.241 2.841 -1.542 1.00 92.81 81 ILE A C 1
ATOM 637 O O . ILE A 1 81 ? -14.659 3.621 -0.691 1.00 92.81 81 ILE A O 1
ATOM 641 N N . LEU A 1 82 ? -15.065 2.020 -2.204 1.00 93.00 82 LEU A N 1
ATOM 642 C CA . LEU A 1 82 ? -16.525 2.032 -2.027 1.00 93.00 82 LEU A CA 1
ATOM 643 C C . LEU A 1 82 ? -16.977 1.670 -0.601 1.00 93.00 82 LEU A C 1
ATOM 645 O O . LEU A 1 82 ? -18.114 1.950 -0.229 1.00 93.00 82 LEU A O 1
ATOM 649 N N . ARG A 1 83 ? -16.112 1.036 0.197 1.00 92.31 83 ARG A N 1
ATOM 650 C CA . ARG A 1 83 ? -16.350 0.710 1.612 1.00 92.31 83 ARG A CA 1
ATOM 651 C C . ARG A 1 83 ? -15.777 1.755 2.576 1.00 92.31 83 ARG A C 1
ATOM 653 O O . ARG A 1 83 ? -15.800 1.526 3.781 1.00 92.31 83 ARG A O 1
ATOM 660 N N . GLY A 1 84 ? -15.282 2.886 2.071 1.00 89.25 84 GLY A N 1
ATOM 661 C CA . GLY A 1 84 ? -14.746 3.972 2.892 1.00 89.25 84 GLY A CA 1
ATOM 662 C C . GLY A 1 84 ? -13.345 3.706 3.449 1.00 89.25 84 GLY A C 1
ATOM 663 O O . GLY A 1 84 ? -12.972 4.299 4.456 1.00 89.25 84 GLY A O 1
ATOM 664 N N . CYS A 1 85 ? -12.561 2.827 2.815 1.00 89.19 85 CYS A N 1
ATOM 665 C CA . CYS A 1 85 ? -11.157 2.571 3.167 1.00 89.19 85 CYS A CA 1
ATOM 666 C C . CYS A 1 85 ? -10.176 3.595 2.572 1.00 89.19 85 CYS A C 1
ATOM 668 O O . CYS A 1 85 ? -9.041 3.246 2.251 1.00 89.19 85 CYS A O 1
ATOM 670 N N . GLU A 1 86 ? -10.600 4.843 2.379 1.00 87.62 86 GLU A N 1
ATOM 671 C CA . GLU A 1 86 ? -9.710 5.897 1.895 1.00 87.62 86 GLU A CA 1
ATOM 672 C C . GLU A 1 86 ? -8.948 6.555 3.063 1.00 87.62 86 GLU A C 1
ATOM 674 O O . GLU A 1 86 ? -9.514 6.721 4.147 1.00 87.62 86 GLU A O 1
ATOM 679 N N . PRO A 1 87 ? -7.671 6.936 2.870 1.00 87.94 87 PRO A N 1
ATOM 680 C CA . PRO A 1 87 ? -6.843 6.664 1.693 1.00 87.94 87 PRO A CA 1
ATOM 681 C C . PRO A 1 87 ? -6.370 5.199 1.638 1.00 87.94 87 PRO A C 1
ATOM 683 O O . PRO A 1 87 ? -6.063 4.587 2.660 1.00 87.94 87 PRO A O 1
ATOM 686 N N . LEU A 1 88 ? -6.263 4.640 0.426 1.00 90.31 88 LEU A N 1
ATOM 687 C CA . LEU A 1 88 ? -5.710 3.294 0.257 1.00 90.31 88 LEU A CA 1
ATOM 688 C C . LEU A 1 88 ? -4.211 3.258 0.595 1.00 90.31 88 LEU A C 1
ATOM 690 O O . LEU A 1 88 ? -3.472 4.178 0.224 1.00 90.31 88 LEU A O 1
ATOM 694 N N . PRO A 1 89 ? -3.722 2.165 1.210 1.00 90.00 89 PRO A N 1
ATOM 695 C CA . PRO A 1 89 ? -2.313 2.029 1.529 1.00 90.00 89 PRO A CA 1
ATOM 696 C C . PRO A 1 89 ? -1.442 2.013 0.273 1.00 90.00 89 PRO A C 1
ATOM 698 O O . PRO A 1 89 ? -1.656 1.240 -0.670 1.00 90.00 89 PRO A O 1
ATOM 701 N N . ARG A 1 90 ? -0.409 2.861 0.275 1.00 90.62 90 ARG A N 1
ATOM 702 C CA . ARG A 1 90 ? 0.609 2.872 -0.775 1.00 90.62 90 ARG A CA 1
ATOM 703 C C . ARG A 1 90 ? 1.470 1.619 -0.652 1.00 90.62 90 ARG A C 1
ATOM 705 O O . ARG A 1 90 ? 2.179 1.437 0.332 1.00 90.62 90 ARG A O 1
ATOM 712 N N . ARG A 1 91 ? 1.456 0.782 -1.687 1.00 94.12 91 ARG A N 1
ATOM 713 C CA . ARG A 1 91 ? 2.261 -0.441 -1.727 1.00 94.12 91 ARG A CA 1
ATOM 714 C C . ARG A 1 91 ? 3.720 -0.155 -2.085 1.00 94.12 91 ARG A C 1
ATOM 716 O O . ARG A 1 91 ? 4.014 0.690 -2.929 1.00 94.12 91 ARG A O 1
ATOM 723 N N . ARG A 1 92 ? 4.632 -0.928 -1.495 1.00 94.56 92 ARG A N 1
ATOM 724 C CA . ARG A 1 92 ? 6.091 -0.909 -1.726 1.00 94.56 92 ARG A CA 1
ATOM 725 C C . ARG A 1 92 ? 6.533 -1.887 -2.831 1.00 94.56 92 ARG A C 1
ATOM 727 O O . ARG A 1 92 ? 7.621 -2.458 -2.776 1.00 94.56 92 ARG A O 1
ATOM 734 N N . CYS A 1 93 ? 5.660 -2.136 -3.802 1.00 94.94 93 CYS A N 1
ATOM 735 C CA . CYS A 1 93 ? 5.930 -2.945 -4.990 1.00 94.94 93 CYS A CA 1
ATOM 736 C C . CYS A 1 93 ? 6.187 -2.047 -6.210 1.00 94.94 93 CYS A C 1
ATOM 738 O O . CYS A 1 93 ? 5.873 -0.855 -6.208 1.00 94.94 93 CYS A O 1
ATOM 740 N N . PHE A 1 94 ? 6.767 -2.615 -7.264 1.00 92.38 94 PHE A N 1
ATOM 741 C CA . PHE A 1 94 ? 6.993 -1.929 -8.527 1.00 92.38 94 PHE A CA 1
ATOM 742 C C . PHE A 1 94 ? 5.706 -1.899 -9.349 1.00 92.38 94 PHE A C 1
ATOM 744 O O . PHE A 1 94 ? 5.150 -2.943 -9.704 1.00 92.38 94 PHE A O 1
ATOM 751 N N . ALA A 1 95 ? 5.241 -0.689 -9.662 1.00 88.25 95 ALA A N 1
ATOM 752 C CA . ALA A 1 95 ? 4.135 -0.494 -10.585 1.00 88.25 95 ALA A CA 1
ATOM 753 C C . ALA A 1 95 ? 4.474 -1.089 -11.959 1.00 88.25 95 ALA A C 1
ATOM 755 O O . ALA A 1 95 ? 5.634 -1.097 -12.384 1.00 88.25 95 ALA A O 1
ATOM 756 N N . LYS A 1 96 ? 3.450 -1.572 -12.667 1.00 83.44 96 LYS A N 1
ATOM 757 C CA . LYS A 1 96 ? 3.607 -2.111 -14.018 1.00 83.44 96 LYS A CA 1
ATOM 758 C C . LYS A 1 96 ? 4.209 -1.039 -14.927 1.00 83.44 96 LYS A C 1
ATOM 760 O O . LYS A 1 96 ? 3.639 0.038 -15.095 1.00 83.44 96 LYS A O 1
ATOM 765 N N . ALA A 1 97 ? 5.360 -1.342 -15.520 1.00 79.44 97 ALA A N 1
ATOM 766 C CA . ALA A 1 97 ? 5.954 -0.478 -16.524 1.00 79.44 97 ALA A CA 1
ATOM 767 C C . ALA A 1 97 ? 5.095 -0.547 -17.792 1.00 79.44 97 ALA A C 1
ATOM 769 O O . ALA A 1 97 ? 5.011 -1.588 -18.442 1.00 79.44 97 ALA A O 1
ATOM 770 N N . ILE A 1 98 ? 4.433 0.556 -18.131 1.00 78.12 98 ILE A N 1
ATOM 771 C CA . ILE A 1 98 ? 3.756 0.693 -19.419 1.00 78.12 98 ILE A CA 1
ATOM 772 C C . ILE A 1 98 ? 4.835 1.077 -20.439 1.00 78.12 98 ILE A C 1
ATOM 774 O O . ILE A 1 98 ? 5.540 2.065 -20.198 1.00 78.12 98 ILE A O 1
ATOM 778 N N . PRO A 1 99 ? 5.007 0.330 -21.548 1.00 78.25 99 PRO A N 1
ATOM 779 C CA . PRO A 1 99 ? 5.941 0.720 -22.594 1.00 78.25 99 PRO A CA 1
ATOM 780 C C . PRO A 1 99 ? 5.524 2.092 -23.126 1.00 78.25 99 PRO A C 1
ATOM 782 O O . PRO A 1 99 ? 4.447 2.258 -23.697 1.00 78.25 99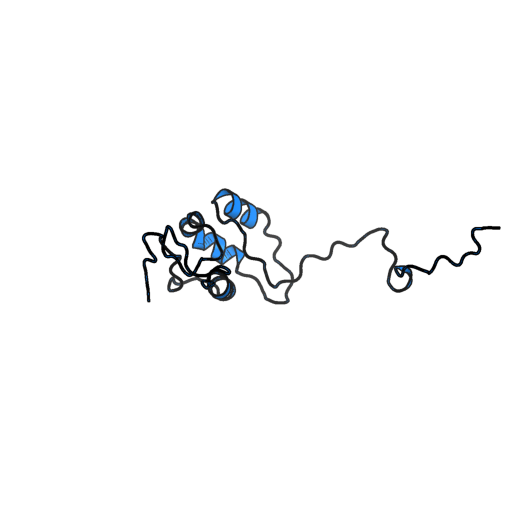 PRO A O 1
ATOM 785 N N . LYS A 1 100 ? 6.360 3.101 -22.879 1.00 75.25 100 LYS A N 1
ATOM 786 C CA . LYS A 1 100 ? 6.088 4.475 -23.295 1.00 75.25 100 LYS A CA 1
ATOM 787 C C . LYS A 1 100 ? 6.427 4.606 -24.778 1.00 75.25 100 LYS A C 1
ATOM 789 O O . LYS A 1 100 ? 7.569 4.875 -25.140 1.00 75.25 100 LYS A O 1
ATOM 794 N N . VAL A 1 101 ? 5.439 4.355 -25.633 1.00 79.81 101 VAL A N 1
ATOM 795 C CA . VAL A 1 101 ? 5.567 4.550 -27.082 1.00 79.81 101 VAL A CA 1
ATOM 796 C C . VAL A 1 101 ? 5.805 6.032 -27.388 1.00 79.81 101 VAL A C 1
ATOM 798 O O . VAL A 1 101 ? 5.177 6.903 -26.792 1.00 79.81 101 VAL A O 1
ATOM 801 N N . GLY A 1 102 ? 6.751 6.324 -28.281 1.00 77.88 102 GLY A N 1
ATOM 802 C CA . GLY A 1 102 ? 7.086 7.699 -28.672 1.00 77.88 102 GLY A CA 1
ATOM 803 C C . GLY A 1 102 ? 8.027 8.449 -27.722 1.00 77.88 102 GLY A C 1
ATOM 804 O O . GLY A 1 102 ? 8.334 9.608 -27.987 1.00 77.88 102 GLY A O 1
ATOM 805 N N . LEU A 1 103 ? 8.524 7.817 -26.651 1.00 81.06 103 LEU A N 1
ATOM 806 C CA . LEU A 1 103 ? 9.643 8.378 -25.895 1.00 81.06 103 LEU A CA 1
ATOM 807 C C . LEU A 1 103 ? 10.977 7.911 -26.470 1.00 81.06 103 LEU A C 1
ATOM 809 O O . LEU A 1 103 ? 11.198 6.722 -26.689 1.00 81.06 103 LEU A O 1
ATOM 813 N N . TYR A 1 104 ? 11.887 8.861 -26.658 1.00 83.44 104 TYR A N 1
ATOM 814 C CA . TYR A 1 104 ? 13.274 8.563 -26.979 1.00 83.44 104 TYR A CA 1
ATOM 815 C C . TYR A 1 104 ? 13.943 7.839 -25.803 1.00 83.44 104 TYR A C 1
ATOM 817 O O . TYR A 1 104 ? 13.647 8.119 -24.640 1.00 83.44 104 TYR A O 1
ATOM 825 N N . SER A 1 105 ? 14.842 6.896 -26.086 1.00 83.56 105 SER A N 1
ATOM 826 C CA . SER A 1 105 ? 15.648 6.248 -25.050 1.00 83.56 105 SER A CA 1
ATOM 827 C C . SER A 1 105 ? 16.718 7.204 -24.525 1.00 83.56 105 SER A C 1
ATOM 829 O O . SER A 1 105 ? 17.185 8.090 -25.244 1.00 83.56 105 SER A O 1
ATOM 831 N N . PHE A 1 106 ? 17.169 7.008 -23.286 1.00 79.06 106 PHE A N 1
ATOM 832 C CA . PHE A 1 106 ? 18.394 7.657 -22.821 1.00 79.06 106 PHE A CA 1
ATOM 833 C C . PHE A 1 106 ? 19.576 7.227 -23.718 1.00 79.06 106 PHE A C 1
ATOM 835 O O . PHE A 1 106 ? 19.647 6.046 -24.072 1.00 79.06 106 PHE A O 1
ATOM 842 N N . PRO A 1 107 ? 20.492 8.133 -24.114 1.00 87.94 107 PRO A N 1
ATOM 843 C CA . PRO A 1 107 ? 20.590 9.552 -23.747 1.00 87.94 107 PRO A CA 1
ATOM 844 C C . PRO A 1 107 ? 19.861 10.515 -24.702 1.00 87.94 107 PRO A C 1
ATOM 846 O O . PRO A 1 107 ? 19.897 11.721 -24.492 1.00 87.94 107 PRO A O 1
ATOM 849 N N . ILE A 1 108 ? 19.199 10.022 -25.752 1.00 83.81 108 ILE A N 1
ATOM 850 C CA . ILE A 1 108 ? 18.504 10.851 -26.758 1.00 83.81 108 ILE A CA 1
ATOM 851 C C . ILE A 1 108 ? 17.328 11.619 -26.133 1.00 83.81 108 ILE A C 1
ATOM 853 O O . ILE A 1 108 ? 16.996 12.712 -26.579 1.00 83.81 108 ILE A O 1
ATOM 857 N N . SER A 1 109 ? 16.745 11.082 -25.059 1.00 84.38 109 SER A N 1
ATOM 858 C CA . SER A 1 109 ? 15.734 11.758 -24.239 1.00 84.38 109 SER A CA 1
ATOM 859 C C . SER A 1 109 ? 16.242 12.977 -23.462 1.00 84.38 109 SER A C 1
ATOM 861 O O . SER A 1 109 ? 15.443 13.632 -22.795 1.00 84.38 109 SER A O 1
ATOM 863 N N . LEU A 1 110 ? 17.551 13.251 -23.456 1.00 86.94 110 LEU A N 1
ATOM 864 C CA . LEU A 1 110 ? 18.103 14.413 -22.768 1.00 86.94 110 LEU A CA 1
ATOM 865 C C . LEU A 1 110 ? 17.777 15.690 -23.542 1.00 86.94 110 LEU A C 1
ATOM 867 O O . LEU A 1 110 ? 17.972 15.772 -24.756 1.00 86.94 110 LEU A O 1
ATOM 871 N N . TRP A 1 111 ? 17.329 16.710 -22.812 1.00 82.25 111 TRP A N 1
ATOM 872 C CA . TRP A 1 111 ? 17.194 18.058 -23.347 1.00 82.25 111 TRP A CA 1
ATOM 873 C C . TRP A 1 111 ? 18.563 18.533 -23.836 1.00 82.25 111 TRP A C 1
ATOM 875 O O . TRP A 1 111 ? 19.528 18.572 -23.073 1.00 82.25 111 TRP A O 1
ATOM 885 N N . LYS A 1 112 ? 18.656 18.872 -25.122 1.00 79.19 112 LYS A N 1
ATOM 886 C CA . LYS A 1 112 ? 19.831 19.554 -25.663 1.00 79.19 112 LYS A CA 1
ATOM 887 C C . LYS A 1 112 ? 19.674 21.043 -25.394 1.00 79.19 112 LYS A C 1
ATOM 889 O O . LYS A 1 112 ? 18.586 21.585 -25.578 1.00 79.19 112 LYS A O 1
ATOM 894 N N . ASN A 1 113 ? 20.762 21.702 -25.006 1.00 78.50 113 ASN A N 1
ATOM 895 C CA . ASN A 1 113 ? 20.785 23.158 -24.964 1.00 78.50 113 ASN A CA 1
ATOM 896 C C . ASN A 1 113 ? 20.447 23.685 -26.363 1.00 78.50 113 ASN A C 1
ATOM 898 O O . ASN A 1 113 ? 21.107 23.320 -27.341 1.00 78.50 113 ASN A O 1
ATOM 902 N N . VAL A 1 114 ? 19.415 24.523 -26.460 1.00 70.00 114 VAL A N 1
ATOM 903 C CA . VAL A 1 114 ? 19.140 25.293 -27.673 1.00 70.00 114 VAL A CA 1
ATOM 904 C C . VAL A 1 114 ? 20.276 26.306 -27.776 1.00 70.00 114 VAL A C 1
ATOM 906 O O . VAL A 1 114 ? 20.294 27.297 -27.061 1.00 70.00 114 VAL A O 1
ATOM 909 N N . SER A 1 115 ? 21.299 26.005 -28.574 1.00 66.56 115 SER A N 1
ATOM 910 C CA . SER A 1 115 ? 22.325 26.996 -28.900 1.00 66.56 115 SER A CA 1
ATO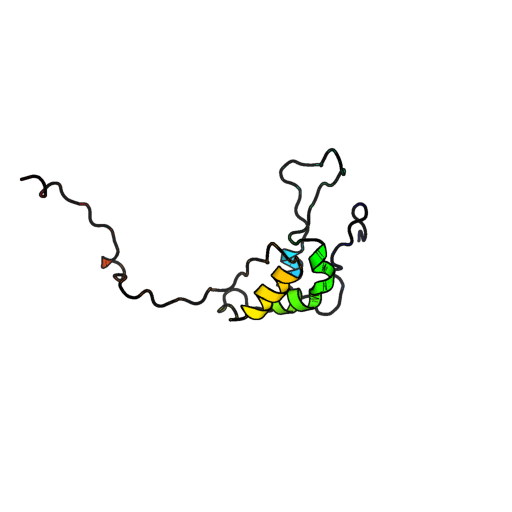M 911 C C . SER A 1 115 ? 21.657 28.142 -29.665 1.00 66.56 115 SER A C 1
ATOM 913 O O . SER A 1 115 ? 20.860 27.873 -30.564 1.00 66.56 115 SER A O 1
ATOM 915 N N . ASP A 1 116 ? 22.010 29.389 -29.338 1.00 57.94 116 ASP A N 1
ATOM 916 C CA . ASP A 1 116 ? 21.450 30.655 -29.859 1.00 57.94 116 ASP A CA 1
ATOM 917 C C . ASP A 1 116 ? 21.478 30.846 -31.392 1.00 57.94 116 ASP A C 1
ATOM 919 O O . ASP A 1 116 ? 21.096 31.892 -31.905 1.00 57.94 116 ASP A O 1
ATOM 923 N N . LYS A 1 117 ? 21.874 29.835 -32.172 1.00 58.16 117 LYS A N 1
ATOM 924 C CA . LYS A 1 117 ? 21.907 29.875 -33.643 1.00 58.16 117 LYS A CA 1
ATOM 925 C C . LYS A 1 117 ? 20.525 29.923 -34.316 1.00 58.16 117 LYS A C 1
ATOM 927 O O . LYS A 1 117 ? 20.461 29.876 -35.537 1.00 58.16 117 LYS A O 1
ATOM 932 N N . VAL A 1 118 ? 19.431 29.980 -33.551 1.00 58.72 118 VAL A N 1
ATOM 933 C CA . VAL A 1 118 ? 18.058 30.115 -34.081 1.00 58.72 118 VAL A CA 1
ATOM 934 C C . VAL A 1 118 ? 17.663 31.592 -34.281 1.00 58.72 118 VAL A C 1
ATOM 936 O O . VAL A 1 118 ? 16.647 31.874 -34.906 1.00 58.72 118 VAL A O 1
ATOM 939 N N . LEU A 1 119 ? 18.485 32.542 -33.822 1.00 52.06 119 LEU A N 1
ATOM 940 C CA . LEU A 1 119 ? 18.369 33.967 -34.149 1.00 52.06 119 LEU A CA 1
ATOM 941 C C . LEU A 1 119 ? 19.453 34.341 -35.173 1.00 52.06 119 LEU A C 1
ATOM 943 O O . LEU A 1 119 ? 20.529 34.823 -34.820 1.00 52.06 119 LEU A O 1
ATOM 947 N N . SER A 1 120 ? 19.209 34.074 -36.451 1.00 43.28 120 SER A N 1
ATOM 948 C CA . SER A 1 120 ? 19.947 34.669 -37.575 1.00 43.28 120 SER A CA 1
ATOM 949 C C . SER A 1 120 ? 18.987 34.926 -38.720 1.00 43.28 120 SER A C 1
ATOM 951 O O . SER A 1 120 ? 18.131 34.046 -38.955 1.00 43.28 120 SER A O 1
#

Sequence (120 aa):
MEKELLGFESIDLSRPNIVNELKIFLQNHQLPLGRDSQNGITEMGSVGHSCEKSVDLLSQYMNYRVNGPCPDDWSLAQKLILRGCEPLPRRRCFAKAIPKVGLYSFPISLWKNVSDKVLS